Protein AF-A0A529ZNR7-F1 (afdb_monomer_lite)

Radius of gyration: 8.73 Å; chains: 1; bounding box: 17×13×23 Å

Secondary structure (DSSP, 8-state):
-TTTT-B---TTTTSHHHHHHHHHHHHTT-B-

pLDDT: mean 97.37, std 3.82, range [76.44, 98.62]

Structure (mmCIF, N/CA/C/O backbone):
data_AF-A0A529ZNR7-F1
#
_entry.id 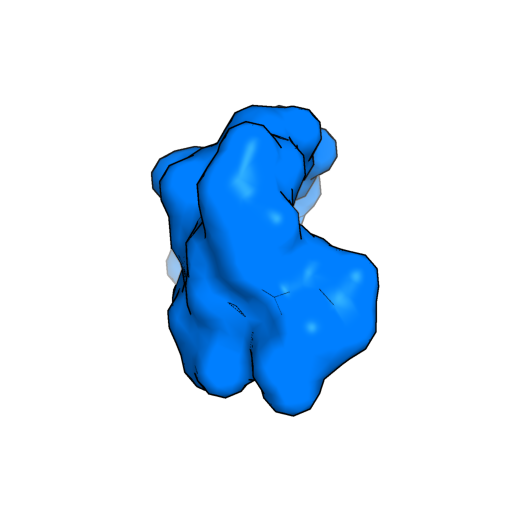  AF-A0A529ZNR7-F1
#
loop_
_atom_site.group_PDB
_atom_site.id
_atom_site.type_symbol
_atom_site.label_atom_id
_atom_site.label_alt_id
_atom_site.label_comp_id
_atom_site.label_asym_id
_atom_site.label_entity_id
_atom_site.label_seq_id
_atom_site.pdbx_PDB_ins_code
_atom_site.Cartn_x
_atom_site.Cartn_y
_atom_site.Cartn_z
_atom_site.occupancy
_atom_site.B_iso_or_equiv
_atom_site.auth_seq_id
_atom_site.auth_comp_id
_atom_site.auth_asym_id
_atom_site.auth_atom_id
_atom_site.pdbx_PDB_model_num
ATOM 1 N N . MET A 1 1 ? -0.366 -4.327 13.654 1.00 76.44 1 MET A N 1
ATOM 2 C CA . MET A 1 1 ? -1.573 -3.482 13.826 1.00 76.44 1 MET A CA 1
ATOM 3 C C . MET A 1 1 ? -1.244 -2.013 14.135 1.00 76.44 1 MET A C 1
ATOM 5 O O . MET A 1 1 ? -2.026 -1.335 14.792 1.00 76.44 1 MET A O 1
ATOM 9 N N . ARG A 1 2 ? -0.114 -1.468 13.667 1.00 95.44 2 ARG A N 1
ATOM 10 C CA . ARG A 1 2 ? 0.281 -0.078 13.966 1.00 95.44 2 ARG A CA 1
ATOM 11 C C . ARG A 1 2 ? -0.588 0.963 13.245 1.00 95.44 2 ARG A C 1
ATOM 13 O O . ARG A 1 2 ? -0.662 2.098 13.706 1.00 95.44 2 ARG A O 1
ATOM 20 N N . LEU A 1 3 ? -1.211 0.599 12.122 1.00 98.00 3 LEU A N 1
ATOM 21 C CA . LEU A 1 3 ? -1.917 1.531 11.234 1.00 98.00 3 LEU A CA 1
ATOM 22 C C . LEU A 1 3 ? -3.440 1.335 11.218 1.00 98.00 3 LEU A C 1
ATOM 24 O O . LEU A 1 3 ? -4.118 1.928 10.382 1.00 98.00 3 LEU A O 1
ATOM 28 N N . ALA A 1 4 ? -3.980 0.544 12.147 1.00 98.31 4 ALA A N 1
ATOM 29 C CA . ALA A 1 4 ? -5.408 0.264 12.235 1.00 98.31 4 ALA A CA 1
ATOM 30 C C . ALA A 1 4 ? -6.251 1.555 12.237 1.00 98.31 4 ALA A C 1
ATOM 32 O O . ALA A 1 4 ? -6.039 2.455 13.055 1.00 98.31 4 ALA A O 1
ATOM 33 N N . GLY A 1 5 ? -7.200 1.643 11.301 1.00 97.62 5 GLY A N 1
ATOM 34 C CA . GLY A 1 5 ? -8.126 2.775 11.177 1.00 97.62 5 GLY A CA 1
ATOM 35 C C . GLY A 1 5 ? -7.510 4.055 10.599 1.00 97.62 5 GLY A C 1
ATOM 36 O O . GLY A 1 5 ? -8.140 5.111 10.651 1.00 97.62 5 GLY A O 1
ATOM 37 N N . LYS A 1 6 ? -6.282 3.998 10.068 1.00 98.44 6 LYS A N 1
ATOM 38 C CA . LYS A 1 6 ? -5.661 5.112 9.337 1.00 98.44 6 LYS A CA 1
ATOM 39 C C . LYS A 1 6 ? -5.904 4.985 7.836 1.00 98.44 6 LYS A C 1
ATOM 41 O O . LYS A 1 6 ? -6.031 3.881 7.318 1.00 98.44 6 LYS A O 1
ATOM 46 N N . VAL A 1 7 ? -5.924 6.128 7.152 1.00 98.44 7 VAL A N 1
ATOM 47 C CA . VAL A 1 7 ? -5.896 6.204 5.685 1.00 98.44 7 VAL A CA 1
ATOM 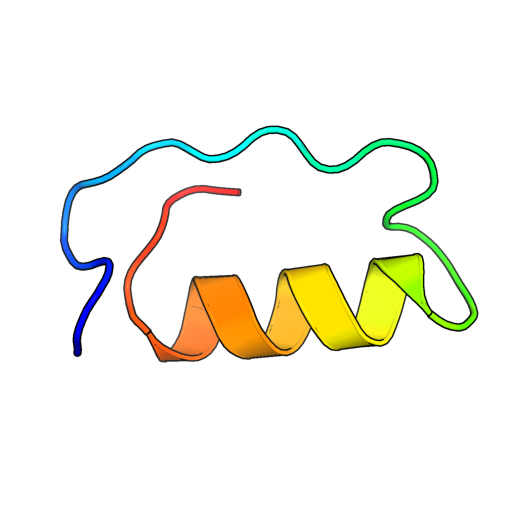48 C C . VAL A 1 7 ? -4.487 6.597 5.247 1.00 98.44 7 VAL A C 1
ATOM 50 O O . VAL A 1 7 ? -3.917 7.531 5.817 1.00 98.44 7 VAL A O 1
ATOM 53 N N . ALA A 1 8 ? -3.921 5.895 4.268 1.00 97.94 8 ALA A N 1
ATOM 54 C CA . ALA A 1 8 ? -2.586 6.158 3.741 1.00 97.94 8 ALA A CA 1
ATOM 55 C C . ALA A 1 8 ? -2.622 6.274 2.215 1.00 97.94 8 ALA A C 1
ATOM 57 O O . ALA A 1 8 ? -3.171 5.411 1.558 1.00 97.94 8 ALA A O 1
ATOM 58 N N . ILE A 1 9 ? -2.002 7.309 1.644 1.00 98.25 9 ILE A N 1
ATOM 59 C CA . ILE A 1 9 ? -1.862 7.443 0.187 1.00 98.25 9 ILE A CA 1
ATOM 60 C C . ILE A 1 9 ? -0.451 7.018 -0.208 1.00 98.25 9 ILE A C 1
ATOM 62 O O . ILE A 1 9 ? 0.527 7.588 0.279 1.00 98.25 9 ILE A O 1
ATOM 66 N N . VAL A 1 10 ? -0.349 6.047 -1.117 1.00 97.62 10 VAL A N 1
ATOM 67 C CA . VAL A 1 10 ? 0.926 5.578 -1.674 1.00 97.62 10 VAL A CA 1
ATOM 68 C C . VAL A 1 10 ? 0.956 5.852 -3.175 1.00 97.62 10 VAL A C 1
ATOM 70 O O . VAL A 1 10 ? 0.212 5.255 -3.952 1.00 97.62 10 VAL A O 1
ATOM 73 N N . THR A 1 11 ? 1.836 6.752 -3.609 1.00 98.06 11 THR A N 1
ATOM 74 C CA . THR A 1 11 ? 2.065 6.995 -5.038 1.00 98.06 11 THR A CA 1
AT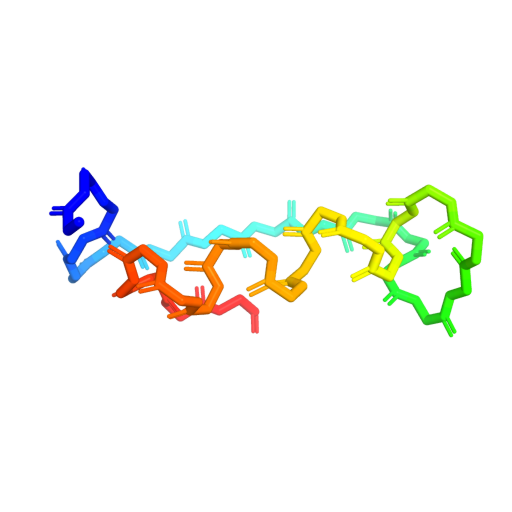OM 75 C C . THR A 1 11 ? 2.900 5.861 -5.638 1.00 98.06 11 THR A C 1
ATOM 77 O O . THR A 1 11 ? 3.821 5.347 -5.008 1.00 98.06 11 THR A O 1
ATOM 80 N N . GLY A 1 12 ? 2.558 5.423 -6.855 1.00 98.06 12 GLY A N 1
ATOM 81 C CA . GLY A 1 12 ? 3.238 4.289 -7.496 1.00 98.06 12 GLY A CA 1
ATOM 82 C C . GLY A 1 12 ? 2.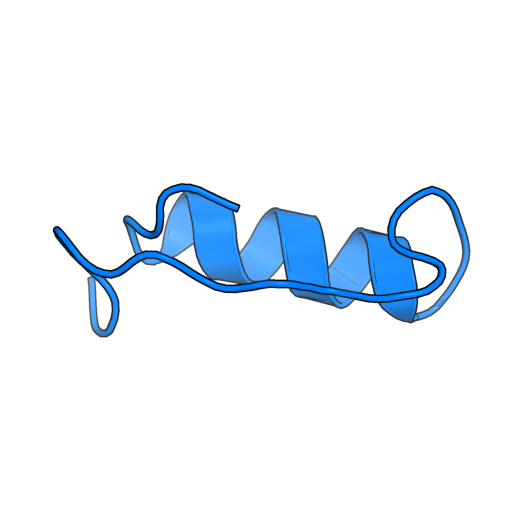970 2.924 -6.839 1.00 98.06 12 GLY A C 1
ATOM 83 O O . GLY A 1 12 ? 3.751 1.999 -7.033 1.00 98.06 12 GLY A O 1
ATOM 84 N N . GLY A 1 13 ? 1.873 2.769 -6.088 1.00 97.88 13 GLY A N 1
ATOM 85 C CA . GLY A 1 13 ? 1.540 1.556 -5.322 1.00 97.88 13 GLY A CA 1
ATOM 86 C C . GLY A 1 13 ? 1.285 0.267 -6.122 1.00 97.88 13 GLY A C 1
ATOM 87 O O . GLY A 1 13 ? 1.018 -0.769 -5.527 1.00 97.88 13 GLY A O 1
ATOM 88 N N . GLY A 1 14 ? 1.344 0.310 -7.455 1.00 97.75 14 GLY A N 1
ATOM 89 C CA . GLY A 1 14 ? 1.008 -0.827 -8.320 1.00 97.75 14 GLY A CA 1
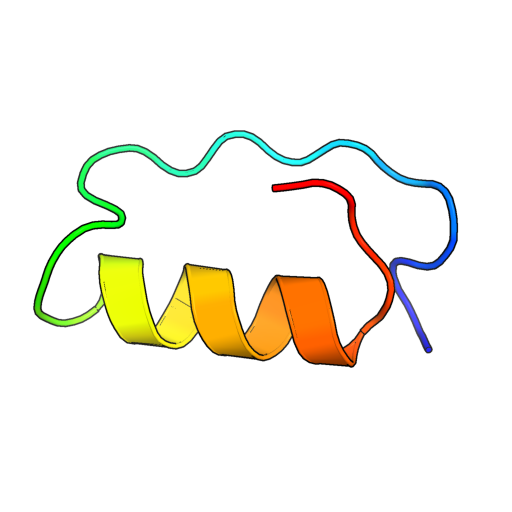ATOM 90 C C . GLY A 1 14 ? 2.166 -1.769 -8.660 1.00 97.75 14 GLY A C 1
ATOM 91 O O . GLY A 1 14 ? 1.918 -2.818 -9.243 1.00 97.75 14 GLY A O 1
ATOM 92 N N . SER A 1 15 ? 3.421 -1.408 -8.365 1.00 97.75 15 SER A N 1
ATOM 93 C CA . SER A 1 15 ? 4.578 -2.281 -8.626 1.00 97.75 15 SER A CA 1
ATOM 94 C C . SER A 1 15 ? 5.804 -1.900 -7.788 1.00 97.75 15 SER A C 1
ATOM 96 O O . SER A 1 15 ? 5.857 -0.823 -7.186 1.00 97.75 15 SER A O 1
ATOM 98 N N . GLY A 1 16 ? 6.808 -2.781 -7.758 1.00 97.94 16 GLY A N 1
ATOM 99 C CA . GLY A 1 16 ? 8.106 -2.516 -7.137 1.00 97.94 16 GLY A CA 1
ATOM 100 C C . GLY A 1 16 ? 7.988 -2.181 -5.649 1.00 97.94 16 GLY A C 1
ATOM 101 O O . GLY A 1 16 ? 7.284 -2.853 -4.896 1.00 97.94 16 GLY A O 1
ATOM 102 N N . PHE A 1 17 ? 8.674 -1.125 -5.209 1.00 98.00 17 PHE A N 1
ATOM 103 C CA . PHE A 1 17 ? 8.636 -0.716 -3.803 1.00 98.00 17 PHE A CA 1
ATOM 104 C C . PHE A 1 17 ? 7.250 -0.251 -3.354 1.00 98.00 17 PHE A C 1
ATOM 106 O O . PHE A 1 17 ? 6.846 -0.556 -2.233 1.00 98.00 17 PHE A O 1
ATOM 113 N N . GLY A 1 18 ? 6.511 0.446 -4.223 1.00 98.25 18 GLY A N 1
ATOM 114 C CA . GLY A 1 18 ? 5.177 0.948 -3.901 1.00 98.25 18 GLY A CA 1
ATOM 115 C C . GLY A 1 18 ? 4.210 -0.183 -3.556 1.00 98.25 18 GLY A C 1
ATOM 116 O O . GLY A 1 18 ? 3.500 -0.089 -2.560 1.00 98.25 18 GLY A O 1
ATOM 117 N N . GLU A 1 19 ? 4.246 -1.285 -4.308 1.00 98.62 19 GLU A N 1
ATOM 118 C CA . GLU A 1 19 ? 3.432 -2.475 -4.023 1.00 98.62 19 GLU A CA 1
ATOM 119 C C . GLU A 1 19 ? 3.771 -3.092 -2.658 1.00 98.62 19 GLU A C 1
ATOM 121 O O . GLU A 1 19 ? 2.874 -3.410 -1.873 1.00 98.62 19 GLU A O 1
ATOM 126 N N . GLY A 1 20 ? 5.063 -3.226 -2.340 1.00 98.62 20 GLY A N 1
ATOM 127 C CA . GLY A 1 20 ? 5.505 -3.741 -1.042 1.00 98.62 20 GLY A CA 1
ATOM 128 C C . GLY A 1 20 ? 5.028 -2.876 0.130 1.00 98.62 20 GLY A C 1
ATOM 129 O O . GLY A 1 20 ? 4.603 -3.402 1.160 1.00 98.62 20 GLY A O 1
ATOM 130 N N . ILE A 1 21 ? 5.036 -1.551 -0.046 1.00 98.38 21 ILE A N 1
ATOM 131 C CA . ILE A 1 21 ? 4.534 -0.597 0.951 1.00 98.38 21 ILE A CA 1
ATOM 132 C C . ILE A 1 21 ? 3.017 -0.738 1.120 1.00 98.38 21 ILE A C 1
ATOM 134 O O . ILE A 1 21 ? 2.555 -0.849 2.256 1.00 98.38 21 ILE A O 1
ATOM 138 N N . VAL A 1 22 ? 2.251 -0.798 0.021 1.00 98.62 22 VAL A N 1
ATOM 139 C CA . VAL A 1 22 ? 0.790 -1.001 0.062 1.00 98.62 22 VAL A CA 1
ATOM 140 C C . VAL 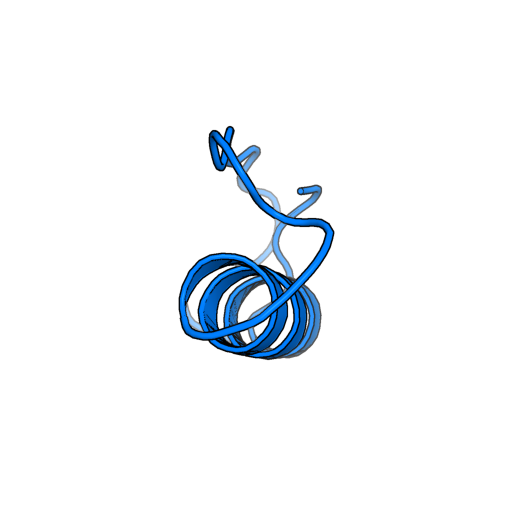A 1 22 ? 0.450 -2.284 0.817 1.00 98.62 22 VAL A C 1
ATOM 142 O O . VAL A 1 22 ? -0.325 -2.235 1.772 1.00 98.62 22 VAL A O 1
ATOM 145 N N . ARG A 1 23 ? 1.079 -3.414 0.462 1.00 98.50 23 ARG A N 1
ATOM 146 C CA . ARG A 1 23 ? 0.850 -4.704 1.139 1.00 98.50 23 ARG A CA 1
ATOM 147 C C . ARG A 1 23 ? 1.105 -4.601 2.637 1.00 98.50 23 ARG A C 1
ATOM 149 O O . ARG A 1 23 ? 0.241 -4.968 3.431 1.00 98.50 23 ARG A O 1
ATOM 156 N N . LYS A 1 24 ? 2.247 -4.027 3.029 1.00 98.31 24 LYS A N 1
ATOM 157 C CA . LYS A 1 24 ? 2.584 -3.884 4.445 1.00 98.31 24 LYS A CA 1
ATOM 158 C C . LYS A 1 24 ? 1.592 -2.988 5.186 1.00 98.31 24 LYS A C 1
ATOM 160 O O . LYS A 1 24 ? 1.274 -3.254 6.341 1.00 98.31 24 LYS A O 1
ATOM 165 N N . PHE A 1 25 ? 1.103 -1.925 4.557 1.00 98.38 25 PHE A N 1
ATOM 166 C CA . PHE A 1 25 ? 0.181 -0.992 5.202 1.00 98.38 25 PHE A CA 1
ATOM 167 C C . PHE A 1 25 ? -1.216 -1.590 5.383 1.00 98.38 25 PHE A C 1
ATOM 169 O O . PHE A 1 25 ? -1.803 -1.425 6.456 1.00 98.38 25 PHE A O 1
ATOM 176 N N . VAL A 1 26 ? -1.698 -2.349 4.397 1.00 98.19 26 VAL A N 1
ATOM 177 C CA . VAL A 1 26 ? -2.945 -3.120 4.507 1.00 98.19 26 VAL A CA 1
ATOM 178 C C . VAL A 1 26 ? -2.842 -4.156 5.631 1.00 98.19 26 VAL A C 1
ATOM 180 O O . VAL A 1 26 ? -3.725 -4.214 6.484 1.00 98.19 26 VAL A O 1
ATOM 183 N N . GLU A 1 27 ? -1.736 -4.906 5.716 1.00 98.38 27 GLU A N 1
ATOM 184 C CA . GLU A 1 27 ? -1.483 -5.855 6.819 1.00 98.38 27 GLU A CA 1
ATOM 185 C C . GLU A 1 27 ? -1.476 -5.183 8.201 1.00 98.38 27 GLU A C 1
ATOM 187 O O . GLU A 1 27 ? -1.897 -5.766 9.202 1.00 98.38 27 GLU A O 1
ATOM 192 N N . GLU A 1 28 ? -0.997 -3.940 8.285 1.00 98.50 28 GLU A N 1
ATOM 193 C CA . GLU A 1 28 ? -0.983 -3.170 9.529 1.00 98.50 28 GLU A CA 1
ATOM 194 C C . GLU A 1 28 ? -2.340 -2.529 9.875 1.00 98.50 28 GLU A C 1
ATOM 196 O O . GLU A 1 28 ? -2.465 -1.974 10.976 1.00 98.50 28 GLU A O 1
ATOM 201 N N . GLY A 1 29 ? -3.343 -2.650 8.995 1.00 98.06 29 GLY A N 1
ATOM 202 C CA . GLY A 1 29 ? -4.732 -2.227 9.200 1.00 98.06 29 GLY A CA 1
ATOM 203 C C . GLY A 1 29 ? -5.093 -0.861 8.610 1.00 98.06 29 GLY A C 1
ATOM 204 O O . GLY A 1 29 ? -6.112 -0.286 9.002 1.00 98.06 29 GLY A O 1
ATOM 205 N N . ALA A 1 30 ? -4.263 -0.322 7.715 1.00 98.50 30 ALA A N 1
ATOM 206 C CA . ALA A 1 30 ? -4.578 0.910 7.003 1.00 98.50 30 ALA A CA 1
ATOM 207 C C . ALA A 1 30 ? -5.576 0.659 5.861 1.00 98.50 30 ALA A C 1
ATOM 209 O O . ALA A 1 30 ? -5.514 -0.366 5.184 1.00 98.50 30 ALA A O 1
ATOM 210 N N . SER A 1 31 ? -6.434 1.643 5.598 1.00 98.50 31 SER A N 1
ATOM 211 C CA . SER A 1 31 ? -7.067 1.807 4.289 1.00 98.50 31 SER A CA 1
ATOM 212 C C . SER A 1 31 ? -6.067 2.524 3.390 1.00 98.50 31 SER A C 1
ATOM 214 O O . SER A 1 31 ? -5.691 3.661 3.680 1.00 98.50 31 SER A O 1
ATOM 216 N N . VAL A 1 32 ? -5.607 1.853 2.342 1.00 96.06 32 VAL A N 1
ATOM 217 C CA . VAL A 1 32 ? -4.564 2.355 1.436 1.00 96.06 32 VAL A CA 1
ATOM 218 C C . VAL A 1 32 ? -5.162 2.695 0.082 1.00 96.06 32 VAL A C 1
ATOM 220 O O . VAL A 1 32 ? -5.998 1.888 -0.378 1.00 96.06 32 VAL A O 1
#

Sequence (32 aa):
MRLAGKVAIVTGGGSGFGEGIVRKFVEEGASV

Foldseek 3Di:
DQQAPAEDDFPPCPDDVNVVVVVVNVVVHYND